Protein AF-V7D7P3-F1 (afdb_monomer)

Nearest PDB structures (foldseek):
  5xfo-assembly1_A  TM=4.183E-01  e=3.141E+00  Homo sapiens

Solvent-accessible surface area (backbone atoms only — not comparable to full-atom values): 8732 Å² total; per-residue (Å²): 133,83,82,73,78,75,76,75,80,64,66,72,43,71,56,83,65,74,79,58,92,90,45,49,52,26,35,24,74,66,78,31,36,34,33,38,54,75,69,35,47,99,85,43,23,34,63,52,78,55,83,97,40,62,61,60,27,57,48,43,78,57,50,71,68,59,50,49,54,42,52,54,52,51,52,53,51,48,54,50,50,51,52,54,51,52,52,51,52,53,52,48,53,53,50,50,54,51,50,55,54,49,52,53,52,51,50,51,51,51,52,51,56,50,51,52,49,43,48,67,33,68,86,37,77,60,5,39,52,49,51,51,50,53,58,56,56,54,75,72,52,76,77,78,76,80,78,78,82,129

Structure (mmCIF, N/CA/C/O backbone):
data_AF-V7D7P3-F1
#
_entry.id   AF-V7D7P3-F1
#
loop_
_atom_site.group_PDB
_atom_site.id
_atom_site.type_symbol
_atom_site.label_atom_id
_atom_site.label_alt_id
_atom_site.label_comp_id
_atom_site.label_asym_id
_atom_site.label_entity_id
_atom_site.label_seq_id
_atom_site.pdbx_PDB_ins_code
_atom_site.Cartn_x
_atom_site.Cartn_y
_atom_site.Cartn_z
_atom_site.occupancy
_atom_site.B_iso_or_equiv
_atom_site.auth_seq_id
_atom_site.auth_comp_id
_atom_site.auth_asym_id
_atom_site.auth_atom_id
_atom_site.pdbx_PDB_model_num
ATOM 1 N N . MET A 1 1 ? -12.387 2.108 -34.028 1.00 34.53 1 MET A N 1
ATOM 2 C CA . MET A 1 1 ? -11.087 1.497 -33.677 1.00 34.53 1 MET A CA 1
ATOM 3 C C . MET A 1 1 ? -11.041 1.401 -32.162 1.00 34.53 1 MET A C 1
ATOM 5 O O . MET A 1 1 ? -11.159 2.432 -31.518 1.00 34.53 1 MET A O 1
ATOM 9 N N . ARG A 1 2 ? -11.020 0.190 -31.591 1.00 37.81 2 ARG A N 1
ATOM 10 C CA . ARG A 1 2 ? -10.847 0.008 -30.142 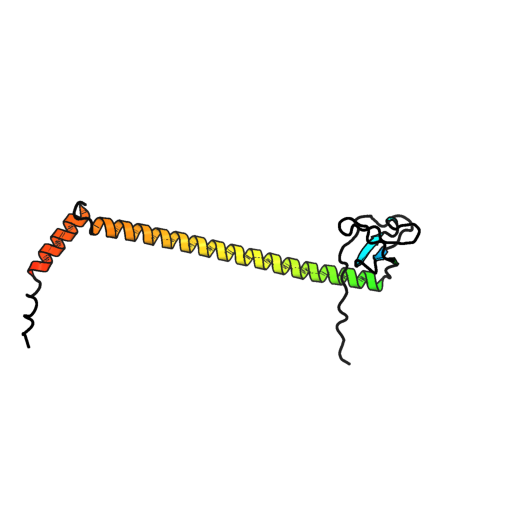1.00 37.81 2 ARG A CA 1
ATOM 11 C C . ARG A 1 2 ? -9.383 0.286 -29.830 1.00 37.81 2 ARG A C 1
ATOM 13 O O . ARG A 1 2 ? -8.521 -0.393 -30.380 1.00 37.81 2 ARG A O 1
ATOM 20 N N . THR A 1 3 ? -9.116 1.289 -29.005 1.00 40.75 3 THR A N 1
ATOM 21 C CA . THR A 1 3 ? -7.798 1.511 -28.415 1.00 40.75 3 THR A CA 1
ATOM 22 C C . THR A 1 3 ? -7.512 0.283 -27.561 1.00 40.75 3 THR A C 1
ATOM 24 O O . THR A 1 3 ? -8.126 0.094 -26.515 1.00 40.75 3 THR A O 1
ATOM 27 N N . VAL A 1 4 ? -6.677 -0.627 -28.061 1.00 49.81 4 VAL A N 1
ATOM 28 C CA . VAL A 1 4 ? -6.102 -1.673 -27.220 1.00 49.81 4 VAL A CA 1
ATOM 29 C C . VAL A 1 4 ? -5.251 -0.910 -26.219 1.00 49.81 4 VAL A C 1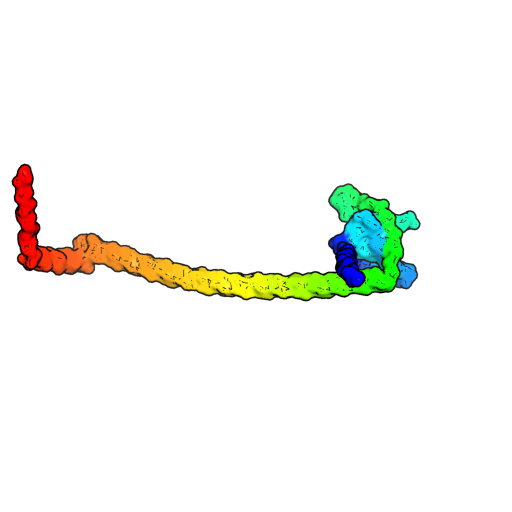
ATOM 31 O O . VAL A 1 4 ? -4.260 -0.299 -26.616 1.00 49.81 4 VAL A O 1
ATOM 34 N N . GLU A 1 5 ? -5.686 -0.844 -24.961 1.00 49.09 5 GLU A N 1
ATOM 35 C CA . GLU A 1 5 ? -4.845 -0.346 -23.879 1.00 49.09 5 GLU A CA 1
ATOM 36 C C . GLU A 1 5 ? -3.580 -1.199 -23.896 1.00 49.09 5 GLU A C 1
ATOM 38 O O . GLU A 1 5 ? -3.587 -2.376 -23.533 1.00 49.09 5 GLU A O 1
ATOM 43 N N . LYS A 1 6 ? -2.502 -0.630 -24.436 1.00 55.19 6 LYS A N 1
ATOM 44 C CA . LYS A 1 6 ? -1.189 -1.254 -24.451 1.00 55.19 6 LYS A CA 1
ATOM 45 C C . LYS A 1 6 ? -0.807 -1.378 -22.979 1.00 55.19 6 LYS A C 1
ATOM 47 O O . LYS A 1 6 ? -0.497 -0.375 -22.341 1.00 55.19 6 LYS A O 1
ATOM 52 N N . MET A 1 7 ? -0.936 -2.578 -22.412 1.00 57.31 7 MET A N 1
ATOM 53 C CA . MET A 1 7 ? -0.507 -2.843 -21.042 1.00 57.31 7 MET A CA 1
ATOM 54 C C . MET A 1 7 ? 0.981 -2.514 -20.971 1.00 57.31 7 MET A C 1
ATOM 56 O O . MET A 1 7 ? 1.809 -3.235 -21.527 1.00 57.31 7 MET A O 1
ATOM 60 N N . VAL A 1 8 ? 1.314 -1.381 -20.352 1.00 66.00 8 VAL A N 1
ATOM 61 C CA . VAL A 1 8 ? 2.702 -0.960 -20.187 1.00 66.00 8 VAL A CA 1
ATOM 62 C C . VAL A 1 8 ? 3.367 -1.980 -19.270 1.00 66.00 8 VAL A C 1
ATOM 64 O O . VAL A 1 8 ? 3.072 -2.035 -18.075 1.00 66.00 8 VAL A O 1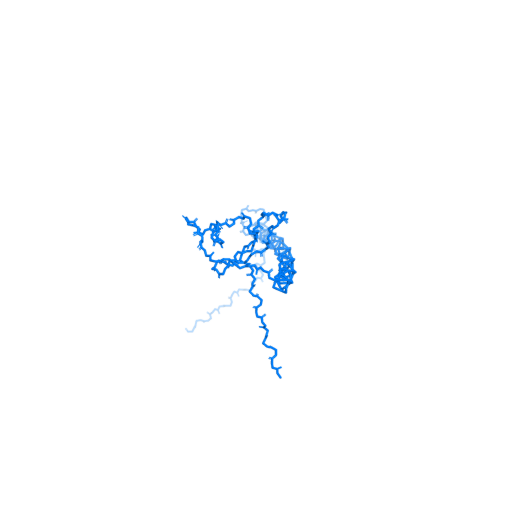
ATOM 67 N N . ARG A 1 9 ? 4.237 -2.826 -19.840 1.00 77.38 9 ARG A N 1
ATOM 68 C CA . ARG A 1 9 ? 5.066 -3.749 -19.060 1.00 77.38 9 ARG A CA 1
ATOM 69 C C . ARG A 1 9 ? 5.974 -2.896 -18.197 1.00 77.38 9 ARG A C 1
ATOM 71 O O . ARG A 1 9 ? 6.768 -2.114 -18.714 1.00 77.38 9 ARG A O 1
ATOM 78 N N . MET A 1 10 ? 5.814 -3.016 -16.898 1.00 83.44 10 MET A N 1
ATOM 79 C CA . MET A 1 10 ? 6.571 -2.236 -15.940 1.00 83.44 10 MET A CA 1
ATOM 80 C C . MET A 1 10 ? 7.810 -3.025 -15.529 1.00 83.44 10 MET A C 1
ATOM 82 O O . MET A 1 10 ? 7.697 -4.247 -15.383 1.00 83.44 10 MET A O 1
ATOM 86 N N . PRO A 1 11 ? 8.963 -2.365 -15.346 1.00 86.00 11 PRO A N 1
ATOM 87 C CA . PRO A 1 11 ? 10.165 -3.041 -14.893 1.00 86.00 11 PRO A CA 1
ATOM 88 C C . PRO A 1 11 ? 9.908 -3.748 -13.568 1.00 86.00 11 PRO A C 1
ATOM 90 O O . PRO A 1 11 ? 9.209 -3.218 -12.692 1.00 86.00 11 PRO A O 1
ATOM 93 N N . VAL A 1 12 ? 10.464 -4.948 -13.439 1.00 85.31 12 VAL A N 1
ATOM 94 C CA . VAL A 1 12 ? 10.350 -5.743 -12.210 1.00 85.31 12 VAL A CA 1
ATOM 95 C C . VAL A 1 12 ? 11.269 -5.162 -11.138 1.00 85.31 12 VAL A C 1
ATOM 97 O O . VAL A 1 12 ? 10.883 -5.058 -9.976 1.00 85.31 12 VAL A O 1
ATOM 100 N N . CYS A 1 13 ? 12.453 -4.710 -11.544 1.00 85.38 13 CYS A N 1
ATOM 101 C CA . CYS A 1 13 ? 13.443 -4.076 -10.686 1.00 85.38 13 CYS A CA 1
ATOM 102 C C . CYS A 1 13 ? 14.209 -2.987 -11.451 1.00 85.38 13 CYS A C 1
ATOM 104 O O . CYS A 1 13 ? 14.303 -3.019 -12.680 1.00 85.38 13 CYS A O 1
ATOM 106 N N . ILE A 1 14 ? 14.726 -2.006 -10.708 1.00 91.00 14 ILE A N 1
ATOM 107 C CA . ILE A 1 14 ? 15.492 -0.873 -11.236 1.00 91.00 14 ILE A CA 1
ATOM 108 C C . ILE A 1 14 ? 16.869 -0.876 -10.570 1.00 91.00 14 ILE A C 1
ATOM 110 O O . ILE A 1 14 ? 16.960 -0.889 -9.338 1.00 91.00 14 ILE A O 1
ATOM 114 N N . GLY A 1 15 ? 17.923 -0.878 -11.385 1.00 90.31 15 GLY A N 1
ATOM 115 C CA . GLY A 1 15 ? 19.310 -0.769 -10.940 1.00 90.31 15 GLY A CA 1
ATOM 116 C C . GLY A 1 15 ? 19.580 0.552 -10.221 1.00 90.31 15 GLY A C 1
ATOM 117 O O . GLY A 1 15 ? 18.892 1.546 -10.448 1.00 90.31 15 GLY A O 1
ATOM 118 N N . GLN A 1 16 ? 20.565 0.548 -9.325 1.00 89.44 16 GLN A N 1
ATOM 119 C CA . GLN A 1 16 ? 20.922 1.727 -8.528 1.00 89.44 16 GLN A CA 1
ATOM 120 C C . GLN A 1 16 ? 22.143 2.463 -9.088 1.00 89.44 16 GLN A C 1
ATOM 122 O O . GLN A 1 16 ? 22.359 3.624 -8.738 1.00 89.44 16 GLN A O 1
ATOM 127 N N . GLU A 1 17 ? 22.919 1.824 -9.969 1.00 91.44 17 GLU A N 1
ATOM 128 C CA . GLU A 1 17 ? 24.061 2.455 -10.617 1.00 91.44 17 GLU A CA 1
ATOM 129 C C . GLU A 1 17 ? 23.634 3.670 -11.453 1.00 91.44 17 GLU A C 1
ATOM 131 O O . GLU A 1 17 ? 22.786 3.552 -12.348 1.00 91.44 17 GLU A O 1
ATOM 136 N N . PRO A 1 18 ? 24.216 4.852 -11.181 1.00 87.94 18 PRO A N 1
ATOM 137 C CA . PRO A 1 18 ? 23.919 6.054 -11.936 1.00 87.94 18 PRO A CA 1
ATOM 138 C C . PRO A 1 18 ? 24.471 5.955 -13.361 1.00 87.94 18 PRO A C 1
ATOM 140 O O . PRO A 1 18 ? 25.526 5.379 -13.604 1.00 87.94 18 PRO A O 1
ATOM 143 N N . LEU A 1 19 ? 23.788 6.594 -14.309 1.00 88.94 19 LEU A N 1
ATOM 144 C CA . LEU A 1 19 ? 24.289 6.730 -15.676 1.00 88.94 19 LEU A CA 1
ATOM 145 C C . LEU A 1 19 ? 25.395 7.791 -15.707 1.00 88.94 19 LEU A C 1
ATOM 147 O O . LEU A 1 19 ? 25.121 8.988 -15.586 1.00 88.94 19 LEU A O 1
ATOM 151 N N . VAL A 1 20 ? 26.647 7.353 -15.850 1.00 88.25 20 VAL A N 1
ATOM 152 C CA . VAL A 1 20 ? 27.829 8.224 -15.923 1.00 88.25 20 VAL A CA 1
ATOM 153 C C . VAL A 1 20 ? 28.544 8.030 -17.264 1.00 88.25 20 VAL A C 1
ATOM 155 O O . VAL A 1 20 ? 28.612 6.932 -17.802 1.00 88.25 20 VAL A O 1
ATOM 158 N N . GLY A 1 21 ? 29.110 9.101 -17.825 1.00 89.38 21 GLY A N 1
ATOM 159 C CA . GLY A 1 21 ? 29.905 9.013 -19.053 1.00 89.38 21 GLY A CA 1
ATOM 160 C C . GLY A 1 21 ? 29.077 8.605 -20.275 1.00 89.38 21 GLY A C 1
ATOM 161 O O . GLY A 1 21 ? 28.103 9.274 -20.604 1.00 89.38 21 GLY A O 1
ATOM 162 N N . ASN A 1 22 ? 29.501 7.537 -20.959 1.00 89.44 22 ASN A N 1
ATOM 163 C CA . ASN A 1 22 ? 28.901 7.062 -22.214 1.00 89.44 22 ASN A CA 1
ATOM 164 C C . ASN A 1 22 ? 27.974 5.846 -22.026 1.00 89.44 22 ASN A C 1
ATOM 166 O O . ASN A 1 22 ? 27.615 5.199 -23.009 1.00 89.44 22 ASN A O 1
ATOM 170 N N . TYR A 1 23 ? 27.628 5.499 -20.786 1.00 93.19 23 TYR A N 1
ATOM 171 C CA . TYR A 1 23 ? 26.697 4.409 -20.511 1.00 93.19 23 TYR A CA 1
ATOM 172 C C . TYR A 1 23 ? 25.250 4.840 -20.761 1.00 93.19 23 TYR A C 1
ATOM 174 O O . TYR A 1 23 ? 24.892 6.008 -20.599 1.00 93.19 23 TYR A O 1
ATOM 182 N N . TYR A 1 24 ? 24.414 3.884 -21.151 1.00 91.75 24 TYR A N 1
ATOM 183 C CA . TYR A 1 24 ? 23.015 4.105 -21.511 1.00 91.75 24 TYR A CA 1
ATOM 184 C C . TYR A 1 24 ? 22.092 3.197 -20.699 1.00 91.75 24 TYR A C 1
ATOM 186 O O . TYR A 1 24 ? 22.530 2.271 -20.017 1.00 91.75 24 TYR A O 1
ATOM 194 N N . THR A 1 25 ? 20.795 3.498 -20.725 1.00 94.06 25 THR A N 1
ATOM 195 C CA . THR A 1 25 ? 19.796 2.685 -20.026 1.00 94.06 25 THR A CA 1
ATOM 196 C C . THR A 1 25 ? 19.480 1.435 -20.834 1.00 94.06 25 THR A C 1
ATOM 198 O O . THR A 1 25 ? 19.210 1.530 -22.029 1.00 94.06 25 THR A O 1
ATOM 201 N N . VAL A 1 26 ? 19.449 0.283 -20.175 1.00 94.69 26 VAL A N 1
ATOM 202 C CA . VAL A 1 26 ? 19.120 -1.009 -20.781 1.00 94.69 26 VAL A CA 1
ATOM 203 C C . VAL A 1 26 ? 17.958 -1.693 -20.069 1.00 94.69 26 VAL A C 1
ATOM 205 O O . VAL A 1 26 ? 17.759 -1.492 -18.872 1.00 94.69 26 VAL A O 1
ATOM 208 N N . GLU A 1 27 ? 17.195 -2.505 -20.801 1.00 94.81 27 GLU A N 1
ATOM 209 C CA . GLU A 1 27 ? 16.158 -3.401 -20.274 1.00 94.81 27 GLU A CA 1
ATOM 210 C C . GLU A 1 27 ? 16.569 -4.854 -20.541 1.00 94.81 27 GLU A C 1
ATOM 212 O O . GLU A 1 27 ? 16.828 -5.243 -21.681 1.00 94.81 27 GLU A O 1
ATOM 217 N N . CYS A 1 28 ? 16.605 -5.683 -19.497 1.00 93.81 28 CYS A N 1
ATOM 218 C CA . CYS A 1 28 ? 16.783 -7.119 -19.660 1.00 93.81 28 CYS A CA 1
ATOM 219 C C . CYS A 1 28 ? 15.491 -7.752 -20.177 1.00 93.81 28 CYS A C 1
ATOM 221 O O . CYS A 1 28 ? 14.442 -7.691 -19.529 1.00 93.81 28 CYS A O 1
ATOM 223 N N . LYS A 1 29 ? 15.573 -8.441 -21.317 1.00 90.62 29 LYS A N 1
ATOM 224 C CA . LYS A 1 29 ? 14.419 -9.110 -21.936 1.00 90.62 29 LYS A CA 1
ATOM 225 C C . LYS A 1 29 ? 13.870 -10.257 -21.091 1.00 90.62 29 LYS A C 1
ATOM 227 O O . LYS A 1 29 ? 12.668 -10.533 -21.155 1.00 90.62 29 LYS A O 1
ATOM 232 N N . LEU A 1 30 ? 14.746 -10.895 -20.312 1.00 90.75 30 LEU A N 1
ATOM 233 C CA . LEU A 1 30 ? 14.429 -12.053 -19.485 1.00 90.75 30 LEU A CA 1
ATOM 234 C C . LEU A 1 30 ? 13.761 -11.628 -18.169 1.00 90.75 30 LEU A C 1
ATOM 236 O O . LEU A 1 30 ? 12.552 -11.807 -18.020 1.00 90.75 30 LEU A O 1
ATOM 240 N N . CYS A 1 31 ? 14.502 -11.003 -17.249 1.00 90.50 31 CYS A N 1
ATOM 241 C CA . CYS A 1 31 ? 13.980 -10.653 -15.922 1.00 90.50 31 CYS A CA 1
ATOM 242 C C . CYS A 1 31 ? 13.240 -9.304 -15.859 1.00 90.50 31 CYS A C 1
ATOM 244 O O . CYS A 1 31 ? 12.575 -9.020 -14.866 1.00 90.50 31 CYS A O 1
ATOM 246 N N . GLY A 1 32 ? 13.306 -8.468 -16.904 1.00 89.81 32 GLY A N 1
ATOM 247 C CA . GLY A 1 32 ? 12.660 -7.149 -16.909 1.00 89.81 32 GLY A CA 1
ATOM 248 C C . GLY A 1 32 ? 13.327 -6.124 -15.987 1.00 89.81 32 GLY A C 1
ATOM 249 O O . GLY A 1 32 ? 12.671 -5.164 -15.576 1.00 89.81 32 GLY A O 1
ATOM 250 N N . TRP A 1 33 ? 14.592 -6.345 -15.624 1.00 93.44 33 TRP A N 1
ATOM 251 C CA . TRP A 1 33 ? 15.428 -5.352 -14.956 1.00 93.44 33 TRP A CA 1
ATOM 252 C C . TRP A 1 33 ? 15.724 -4.175 -15.883 1.00 93.44 33 TRP A C 1
ATOM 254 O O . TRP A 1 33 ? 15.967 -4.381 -17.072 1.00 93.44 33 TRP A O 1
ATOM 264 N N . VAL A 1 34 ? 15.743 -2.964 -15.329 1.00 94.12 34 VAL A N 1
ATOM 265 C CA . VAL A 1 34 ? 16.165 -1.745 -16.028 1.00 94.12 34 VAL A CA 1
ATOM 266 C C . VAL A 1 34 ? 17.317 -1.085 -15.282 1.00 94.12 34 VAL A C 1
ATOM 268 O O . VAL A 1 34 ? 17.188 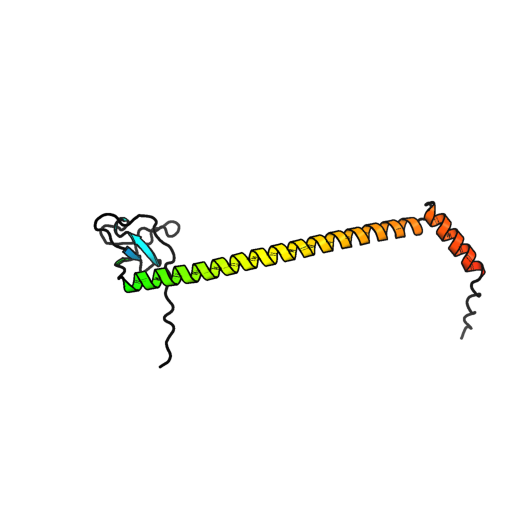-0.815 -14.090 1.00 94.12 34 VAL A O 1
ATOM 271 N N . GLY A 1 35 ? 18.418 -0.774 -15.963 1.00 93.25 35 GLY A N 1
ATOM 272 C CA . GLY A 1 35 ? 19.559 -0.109 -15.328 1.00 93.25 35 GLY A CA 1
ATOM 273 C C . GLY A 1 35 ? 20.652 0.324 -16.298 1.00 93.25 35 GLY A C 1
ATOM 274 O O . GLY A 1 35 ? 20.398 0.490 -17.488 1.00 93.25 35 GLY A O 1
ATOM 275 N N . SER A 1 36 ? 21.851 0.575 -15.770 1.00 94.25 36 SER A N 1
ATOM 276 C CA . SER A 1 36 ? 22.993 1.075 -16.544 1.00 94.25 36 SER A CA 1
ATOM 277 C C . SER A 1 36 ? 23.647 -0.032 -17.371 1.00 94.25 36 SER A C 1
ATOM 279 O O . SER A 1 36 ? 23.872 -1.130 -16.868 1.00 94.25 36 SER A O 1
ATOM 281 N N . SER A 1 37 ? 24.037 0.267 -18.612 1.00 93.50 37 SER A N 1
ATOM 282 C CA . SER A 1 37 ? 24.856 -0.637 -19.428 1.00 93.50 37 SER A CA 1
ATOM 283 C C . SER A 1 37 ? 26.240 -0.911 -18.815 1.00 93.50 37 SER A C 1
ATOM 285 O O . SER A 1 37 ? 26.917 -1.842 -19.230 1.00 93.50 37 SER A O 1
ATOM 287 N N . GLU A 1 38 ? 26.667 -0.108 -17.835 1.00 92.50 38 GLU A N 1
ATOM 288 C CA . GLU A 1 38 ? 27.933 -0.263 -17.105 1.00 92.50 38 GLU A CA 1
ATOM 289 C C . GLU A 1 38 ? 28.039 -1.581 -16.333 1.00 92.50 38 GLU A C 1
ATOM 291 O O . GLU A 1 38 ? 29.129 -2.128 -16.198 1.00 92.50 38 GLU A O 1
ATOM 296 N N . VAL A 1 39 ? 26.919 -2.089 -15.813 1.00 91.06 39 VAL A N 1
ATOM 297 C CA . VAL A 1 39 ? 26.917 -3.282 -14.945 1.00 91.06 39 VAL A CA 1
ATOM 298 C C . VAL A 1 39 ? 26.733 -4.588 -15.717 1.00 91.06 39 VAL A C 1
ATOM 300 O O . VAL A 1 39 ? 26.614 -5.660 -15.119 1.00 91.06 39 VAL A O 1
ATOM 303 N N . LEU A 1 40 ? 26.667 -4.504 -17.044 1.00 90.69 40 LEU A N 1
ATOM 304 C CA . LEU A 1 40 ? 26.540 -5.660 -17.916 1.00 90.69 40 LEU A CA 1
ATOM 305 C C . LEU A 1 40 ? 27.878 -6.380 -18.067 1.00 90.69 40 LEU A C 1
ATOM 307 O O . LEU A 1 40 ? 28.947 -5.821 -17.829 1.00 90.69 40 LEU A O 1
ATOM 311 N N . THR A 1 41 ? 27.815 -7.631 -18.513 1.00 88.38 41 THR A N 1
ATOM 312 C CA . THR A 1 41 ? 29.010 -8.298 -19.039 1.00 88.38 41 THR A CA 1
ATOM 313 C C . THR A 1 41 ? 29.445 -7.664 -20.365 1.00 88.38 41 THR A C 1
ATOM 315 O O . THR A 1 41 ? 28.668 -6.960 -21.012 1.00 88.38 41 THR A O 1
ATOM 318 N N . ASP A 1 42 ? 30.665 -7.972 -20.817 1.00 87.06 42 ASP A N 1
ATOM 319 C CA . ASP A 1 42 ? 31.181 -7.532 -22.125 1.00 87.06 42 ASP A CA 1
ATOM 320 C C . ASP A 1 42 ? 30.262 -7.939 -23.298 1.00 87.06 42 ASP A C 1
ATOM 322 O O . ASP A 1 42 ? 30.157 -7.224 -24.293 1.00 87.06 42 ASP A O 1
ATOM 326 N N . ASP A 1 43 ? 29.535 -9.052 -23.146 1.00 88.62 43 ASP A N 1
ATOM 327 C CA . ASP A 1 43 ? 28.540 -9.558 -24.102 1.00 88.62 43 ASP A CA 1
ATOM 328 C C . ASP A 1 43 ? 27.139 -8.934 -23.913 1.00 88.62 43 ASP A C 1
ATOM 330 O O . ASP A 1 43 ? 26.148 -9.450 -24.429 1.00 88.62 43 ASP A O 1
ATOM 334 N N . CYS A 1 44 ? 27.028 -7.832 -23.164 1.00 88.00 44 CYS A N 1
ATOM 335 C CA . CYS A 1 44 ? 25.774 -7.130 -22.862 1.00 88.00 44 CYS A CA 1
ATOM 336 C C . CYS A 1 44 ? 24.729 -8.000 -22.132 1.00 88.00 44 CYS A C 1
ATOM 338 O O . CYS A 1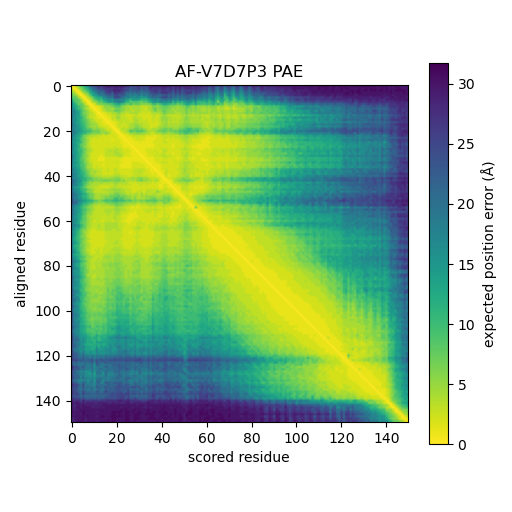 44 ? 23.517 -7.814 -22.302 1.00 88.00 44 CYS A O 1
ATOM 340 N N . GLN A 1 45 ? 25.174 -8.952 -21.306 1.00 93.25 45 GLN A N 1
ATOM 341 C CA . GLN A 1 45 ? 24.276 -9.824 -20.547 1.00 93.25 45 GLN A CA 1
ATOM 342 C C . GLN A 1 45 ? 23.973 -9.264 -19.160 1.00 93.25 45 GLN A C 1
ATOM 344 O O . GLN A 1 45 ? 24.819 -8.665 -18.493 1.00 93.25 45 GLN A O 1
ATOM 349 N N . CYS A 1 46 ? 22.744 -9.511 -18.714 1.00 93.00 46 CYS A N 1
ATOM 350 C CA . CYS A 1 46 ? 22.253 -9.127 -17.402 1.00 93.00 46 CYS A CA 1
ATOM 351 C C . CYS A 1 46 ? 22.965 -9.901 -16.286 1.00 93.00 46 CYS A C 1
ATOM 353 O O . CYS A 1 46 ? 23.041 -11.129 -16.302 1.00 93.00 46 CYS A O 1
ATOM 355 N N . THR A 1 47 ? 23.412 -9.180 -15.266 1.00 90.19 47 THR A N 1
ATOM 356 C CA . THR A 1 47 ? 24.116 -9.718 -14.092 1.00 90.19 47 THR A CA 1
ATOM 357 C C . THR A 1 47 ? 23.276 -9.627 -12.820 1.00 90.19 47 THR A C 1
ATOM 359 O O . THR A 1 47 ? 23.804 -9.757 -11.724 1.00 90.19 47 THR A O 1
ATOM 362 N N . GLN A 1 48 ? 21.967 -9.390 -12.939 1.00 90.19 48 GLN A N 1
ATOM 363 C CA . GLN A 1 48 ? 21.100 -9.317 -11.766 1.00 90.19 48 GLN A CA 1
ATOM 364 C C . GLN A 1 48 ? 20.950 -10.676 -11.092 1.00 90.19 48 GLN A C 1
ATOM 366 O O . GLN A 1 48 ? 20.804 -11.703 -11.767 1.00 90.19 48 GLN A O 1
ATOM 371 N N . ASP A 1 49 ? 20.934 -10.636 -9.761 1.00 88.88 49 ASP A N 1
ATOM 372 C CA . ASP A 1 49 ? 20.712 -11.800 -8.920 1.00 88.88 49 ASP A CA 1
ATOM 373 C C . ASP A 1 49 ? 19.300 -12.358 -9.132 1.00 88.88 49 ASP A C 1
ATOM 375 O O . ASP A 1 49 ? 18.286 -11.672 -8.974 1.00 88.88 49 ASP A O 1
ATOM 379 N N . GLU A 1 50 ? 19.240 -13.641 -9.459 1.00 83.62 50 GLU A N 1
ATOM 380 C CA . GLU A 1 50 ? 18.033 -14.445 -9.582 1.00 83.62 50 GLU A CA 1
ATOM 381 C C . GLU A 1 50 ? 18.159 -15.653 -8.639 1.00 83.62 50 GLU A C 1
ATOM 383 O O . GLU A 1 50 ? 18.451 -16.785 -9.034 1.00 83.62 50 GLU A O 1
ATOM 388 N N . GLY A 1 51 ? 17.992 -15.387 -7.340 1.00 83.56 51 GLY A N 1
ATOM 389 C CA . GLY A 1 51 ? 18.225 -16.376 -6.286 1.00 83.56 51 GLY A CA 1
ATOM 390 C C . GLY A 1 51 ? 19.715 -16.698 -6.147 1.00 83.56 51 GLY A C 1
ATOM 391 O O . GLY A 1 51 ? 20.503 -15.813 -5.839 1.00 83.56 51 GLY A O 1
ATOM 392 N N . ASP A 1 52 ? 20.097 -17.955 -6.390 1.00 88.38 52 ASP A N 1
ATOM 393 C CA . ASP A 1 52 ? 21.492 -18.425 -6.297 1.00 88.38 52 ASP A CA 1
ATOM 394 C C . ASP A 1 52 ? 22.259 -18.322 -7.632 1.00 88.38 52 ASP A C 1
ATOM 396 O O . ASP A 1 52 ? 23.336 -18.905 -7.794 1.00 88.38 52 ASP A O 1
ATOM 400 N N . ARG A 1 53 ? 21.675 -17.676 -8.647 1.00 89.12 53 ARG A N 1
ATOM 401 C CA . ARG A 1 53 ? 22.231 -17.581 -10.004 1.00 89.12 53 ARG A CA 1
ATOM 402 C C . ARG A 1 53 ? 22.116 -16.162 -10.537 1.00 89.12 53 ARG A C 1
ATOM 404 O O . ARG A 1 53 ? 21.309 -15.380 -10.059 1.00 89.12 53 ARG A O 1
ATOM 411 N N . LEU A 1 54 ? 22.898 -15.865 -11.570 1.00 90.12 54 LEU A N 1
ATOM 412 C CA . LEU A 1 54 ? 22.760 -14.638 -12.348 1.00 90.12 54 LEU A CA 1
ATOM 413 C C . LEU A 1 54 ? 21.800 -14.872 -13.519 1.00 90.12 54 LEU A C 1
ATOM 415 O O . LEU A 1 54 ? 21.805 -15.954 -14.111 1.00 90.12 54 LEU A O 1
ATOM 419 N N . CYS A 1 55 ? 21.018 -13.851 -13.866 1.00 91.44 55 CYS A N 1
ATOM 420 C CA . CYS A 1 55 ? 20.022 -13.918 -14.937 1.00 91.44 55 CYS A CA 1
ATOM 421 C C . CYS A 1 55 ? 20.635 -14.254 -16.315 1.00 91.44 55 CYS A C 1
ATOM 423 O O . CYS A 1 55 ? 20.063 -15.041 -17.067 1.00 91.44 55 CYS A O 1
ATOM 425 N N . LEU A 1 56 ? 21.792 -13.665 -16.656 1.00 92.06 56 LEU A N 1
ATOM 426 C CA . LEU A 1 56 ? 22.525 -13.824 -17.930 1.00 92.06 56 LEU A CA 1
ATOM 427 C C . LEU A 1 56 ? 21.682 -13.610 -19.203 1.00 92.06 56 LEU A C 1
ATOM 429 O O . LEU A 1 56 ? 22.079 -14.014 -20.294 1.00 92.06 56 LEU A O 1
ATOM 433 N N . GLY A 1 57 ? 20.514 -12.979 -19.081 1.00 92.44 57 GLY A N 1
ATOM 434 C CA . GLY A 1 57 ? 19.640 -12.684 -20.208 1.00 92.44 57 GLY A CA 1
ATOM 435 C C . GLY A 1 57 ? 20.130 -11.494 -21.028 1.00 92.44 57 GLY A C 1
ATOM 436 O O . GLY A 1 57 ? 20.729 -10.564 -20.485 1.00 92.44 57 GLY A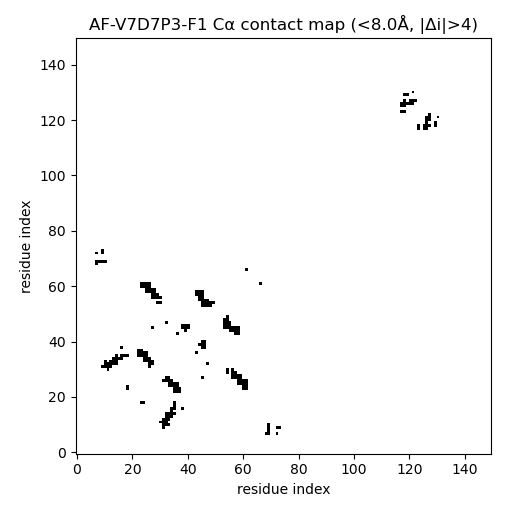 O 1
ATOM 437 N N . ASP A 1 58 ? 19.799 -11.499 -22.318 1.00 94.19 58 ASP A N 1
ATOM 438 C CA . ASP A 1 58 ? 20.113 -10.400 -23.231 1.00 94.19 58 ASP A CA 1
ATOM 439 C C . ASP A 1 58 ? 19.478 -9.085 -22.766 1.00 94.19 58 ASP A C 1
ATOM 441 O O . ASP A 1 58 ? 18.326 -9.045 -22.296 1.00 94.19 58 ASP A O 1
ATOM 445 N N . THR A 1 59 ? 20.226 -8.000 -22.938 1.00 93.81 59 THR A N 1
ATOM 446 C CA . THR A 1 59 ? 19.767 -6.645 -22.646 1.00 93.81 59 THR A CA 1
ATOM 447 C C . THR A 1 59 ? 19.767 -5.789 -23.905 1.00 93.81 59 THR A C 1
ATOM 449 O O . THR A 1 59 ? 20.639 -5.924 -24.759 1.00 93.81 59 THR A O 1
ATOM 452 N N . ASP A 1 60 ? 18.765 -4.920 -24.017 1.00 93.56 60 ASP A N 1
ATOM 453 C CA . ASP A 1 60 ? 18.643 -3.960 -25.114 1.00 93.56 60 ASP A CA 1
ATOM 454 C C . ASP A 1 60 ? 18.660 -2.537 -24.566 1.00 93.56 60 ASP A C 1
ATOM 456 O O . ASP A 1 60 ? 18.111 -2.275 -23.494 1.00 93.56 60 ASP A O 1
ATOM 460 N N . GLU A 1 61 ? 19.210 -1.605 -25.342 1.00 94.44 61 GLU A N 1
ATOM 461 C CA . GLU A 1 61 ? 19.082 -0.174 -25.076 1.00 94.44 61 GLU A CA 1
ATOM 462 C C . GLU A 1 61 ? 17.608 0.259 -25.054 1.00 94.44 61 GLU A C 1
ATOM 464 O O . GLU A 1 61 ? 16.811 -0.063 -25.942 1.00 94.44 61 GLU A O 1
ATOM 469 N N . ILE A 1 62 ? 17.249 1.037 -24.035 1.00 92.88 62 ILE A N 1
ATOM 470 C CA . ILE A 1 62 ? 15.924 1.630 -23.906 1.00 92.88 62 ILE A CA 1
ATOM 471 C C . ILE A 1 62 ? 15.880 2.942 -24.686 1.00 92.88 62 ILE A C 1
ATOM 473 O O . ILE A 1 62 ? 16.499 3.934 -24.308 1.00 92.88 62 ILE A O 1
ATOM 477 N N . GLY A 1 63 ? 15.055 2.978 -25.731 1.00 91.81 63 GLY A N 1
ATOM 478 C CA . GLY A 1 63 ? 14.721 4.223 -26.423 1.00 91.81 63 GLY A CA 1
ATOM 479 C C . GLY A 1 63 ? 13.878 5.180 -25.566 1.00 91.81 63 GLY A C 1
ATOM 480 O O . GLY A 1 63 ? 13.159 4.769 -24.652 1.00 91.81 63 GLY A O 1
ATOM 481 N N . THR A 1 64 ? 13.899 6.470 -25.908 1.00 91.19 64 THR A N 1
ATOM 482 C CA . THR A 1 64 ? 13.221 7.545 -25.154 1.00 91.19 64 THR A CA 1
ATOM 483 C C . THR A 1 64 ? 11.731 7.303 -24.923 1.00 91.19 64 THR A C 1
ATOM 485 O O . THR A 1 64 ? 11.225 7.592 -23.840 1.00 91.19 64 THR A O 1
ATOM 488 N N . ASP A 1 65 ? 11.029 6.741 -25.908 1.00 92.31 65 ASP A N 1
ATOM 489 C CA . ASP A 1 65 ? 9.590 6.474 -25.810 1.00 92.31 65 ASP A CA 1
ATOM 490 C C . ASP A 1 65 ? 9.297 5.418 -24.743 1.00 92.31 65 ASP A C 1
ATOM 492 O O . ASP A 1 65 ? 8.415 5.592 -23.902 1.00 92.31 65 ASP A O 1
ATOM 496 N N . ARG A 1 66 ? 10.088 4.340 -24.732 1.00 91.06 66 ARG A N 1
ATOM 497 C CA . ARG A 1 66 ? 9.968 3.263 -23.749 1.00 91.06 66 ARG A CA 1
ATOM 498 C C . ARG A 1 66 ? 10.330 3.756 -22.350 1.00 91.06 66 ARG A C 1
ATOM 500 O O . ARG A 1 66 ? 9.650 3.401 -21.390 1.00 91.06 66 ARG A O 1
ATOM 507 N N . LEU A 1 67 ? 11.349 4.606 -22.234 1.00 90.69 67 LEU A N 1
ATOM 508 C CA . LEU A 1 67 ? 11.720 5.219 -20.960 1.00 90.69 67 LEU A CA 1
ATOM 509 C C . LEU A 1 67 ? 10.580 6.085 -20.404 1.00 90.69 67 LEU A C 1
ATOM 511 O O . LEU A 1 67 ? 10.232 5.966 -19.229 1.00 90.69 67 LEU A O 1
ATOM 515 N N . LEU A 1 68 ? 9.950 6.907 -21.248 1.00 92.56 68 LEU A N 1
ATOM 516 C CA . LEU A 1 68 ? 8.803 7.720 -20.846 1.00 92.56 68 LEU A CA 1
ATOM 517 C C . LEU A 1 68 ? 7.602 6.855 -20.437 1.00 92.56 68 LEU A C 1
ATOM 519 O O . LEU A 1 68 ? 6.980 7.140 -19.412 1.00 92.56 68 LEU A O 1
ATOM 523 N N . GLU A 1 69 ? 7.304 5.784 -21.184 1.00 92.06 69 GLU A N 1
ATOM 524 C CA . GLU A 1 69 ? 6.257 4.813 -20.822 1.00 92.06 69 GLU A CA 1
ATOM 525 C C . GLU A 1 69 ? 6.498 4.236 -19.412 1.00 92.06 69 GLU A C 1
ATOM 527 O O . GLU A 1 69 ? 5.570 4.151 -18.604 1.00 92.06 69 GLU A O 1
ATOM 532 N N . ILE A 1 70 ? 7.745 3.871 -19.092 1.00 90.56 70 ILE A N 1
ATOM 533 C CA . ILE A 1 70 ? 8.130 3.338 -17.777 1.00 90.56 70 ILE A CA 1
ATOM 534 C C . ILE A 1 70 ? 7.919 4.383 -16.675 1.00 90.56 70 ILE A C 1
ATOM 536 O O . ILE A 1 70 ? 7.297 4.072 -15.657 1.00 90.56 70 ILE A O 1
ATOM 540 N N . VAL A 1 71 ? 8.389 5.617 -16.877 1.00 91.12 71 VAL A N 1
ATOM 541 C CA . VAL A 1 71 ? 8.254 6.705 -15.891 1.00 91.12 71 VAL A CA 1
ATOM 542 C C . VAL A 1 71 ? 6.782 7.008 -15.607 1.00 91.12 71 VAL A C 1
ATOM 544 O O . VAL A 1 71 ? 6.382 7.081 -14.446 1.00 91.12 71 VAL A O 1
ATOM 547 N N . GLN A 1 72 ? 5.949 7.108 -16.645 1.00 92.75 72 GLN A N 1
ATOM 548 C CA . GLN A 1 72 ? 4.507 7.331 -16.493 1.00 92.75 72 GLN A CA 1
ATOM 549 C C . GLN A 1 72 ? 3.816 6.171 -15.762 1.00 92.75 72 GLN A C 1
ATOM 551 O O . GLN A 1 72 ? 2.940 6.391 -14.922 1.00 92.75 72 GLN A O 1
ATOM 556 N N . ALA A 1 73 ? 4.213 4.927 -16.046 1.00 90.44 73 ALA A N 1
ATOM 557 C CA . ALA A 1 73 ? 3.683 3.761 -15.345 1.00 90.44 73 ALA A CA 1
ATOM 558 C C . ALA A 1 73 ? 4.079 3.751 -13.860 1.00 90.44 73 ALA A C 1
ATOM 560 O O . ALA A 1 73 ? 3.238 3.444 -13.011 1.00 90.44 73 ALA A O 1
ATOM 561 N N . MET A 1 74 ? 5.325 4.115 -13.542 1.00 89.94 74 MET A N 1
ATOM 562 C CA . MET A 1 74 ? 5.803 4.235 -12.164 1.00 89.94 74 MET A CA 1
ATOM 563 C C . MET A 1 74 ? 5.066 5.326 -11.390 1.00 89.94 74 MET A C 1
ATOM 565 O O . MET A 1 74 ? 4.656 5.069 -10.259 1.00 89.94 74 MET A O 1
ATOM 569 N N . ASP A 1 75 ? 4.859 6.496 -11.994 1.00 92.00 75 ASP A N 1
ATOM 570 C CA . ASP A 1 75 ? 4.137 7.614 -11.379 1.00 92.00 75 ASP A CA 1
ATOM 571 C C . ASP A 1 75 ? 2.682 7.243 -11.061 1.00 92.00 75 ASP A C 1
ATOM 573 O O . ASP A 1 75 ? 2.230 7.368 -9.921 1.00 92.00 75 ASP A O 1
ATOM 577 N N . ARG A 1 76 ? 1.967 6.647 -12.027 1.00 90.81 76 ARG A N 1
ATOM 578 C CA . ARG A 1 76 ? 0.596 6.160 -11.805 1.00 90.81 76 ARG A CA 1
ATOM 579 C C . ARG A 1 76 ? 0.529 5.173 -10.642 1.00 90.81 76 ARG A C 1
ATOM 581 O O . ARG A 1 76 ? -0.325 5.295 -9.765 1.00 90.81 76 ARG A O 1
ATOM 588 N N . ARG A 1 77 ? 1.442 4.203 -10.629 1.00 89.06 77 ARG A N 1
ATOM 589 C CA . ARG A 1 77 ? 1.497 3.153 -9.611 1.00 89.06 77 ARG A CA 1
ATOM 590 C C . ARG A 1 77 ? 1.879 3.709 -8.236 1.00 89.06 77 ARG A C 1
ATOM 592 O O . ARG A 1 77 ? 1.377 3.235 -7.221 1.00 89.06 77 ARG A O 1
ATOM 599 N N . HIS A 1 78 ? 2.722 4.739 -8.196 1.00 91.56 78 HIS A N 1
ATOM 600 C CA . HIS A 1 78 ? 3.007 5.487 -6.976 1.00 91.56 78 HIS A CA 1
ATOM 601 C C . HIS A 1 78 ? 1.749 6.187 -6.448 1.00 91.56 78 HIS A C 1
ATOM 603 O O . HIS A 1 78 ? 1.423 6.038 -5.271 1.00 91.56 78 HIS A O 1
ATOM 609 N N . GLY A 1 79 ? 0.990 6.862 -7.316 1.00 93.44 79 GLY A N 1
ATOM 610 C CA . GLY A 1 79 ? -0.282 7.490 -6.948 1.00 93.44 79 GLY A CA 1
ATOM 611 C C . GLY A 1 79 ? -1.332 6.492 -6.442 1.00 93.44 79 GLY A C 1
ATOM 612 O O . GLY A 1 79 ? -2.028 6.765 -5.465 1.00 93.44 79 GLY A O 1
ATOM 613 N N . GLU A 1 80 ? -1.433 5.314 -7.061 1.00 93.50 80 GLU A N 1
ATOM 614 C CA . GLU A 1 80 ? -2.289 4.214 -6.587 1.00 93.50 80 GLU A CA 1
ATOM 615 C C . GLU A 1 80 ? -1.840 3.695 -5.214 1.00 93.50 80 GLU A C 1
ATOM 617 O O . GLU A 1 80 ? -2.663 3.556 -4.307 1.00 93.50 80 GLU A O 1
ATOM 622 N N . SER A 1 81 ? -0.535 3.479 -5.029 1.00 93.81 81 SER A N 1
ATOM 623 C CA . SER A 1 81 ? 0.036 3.035 -3.753 1.00 93.81 81 SER A CA 1
ATOM 624 C C . SER A 1 81 ? -0.191 4.049 -2.631 1.00 93.81 81 SER A C 1
ATOM 626 O O . SER A 1 81 ? -0.500 3.649 -1.511 1.00 93.81 81 SER A O 1
ATOM 628 N N . GLN A 1 82 ? -0.056 5.349 -2.907 1.00 96.31 82 GLN A N 1
ATOM 629 C CA . GLN A 1 82 ? -0.326 6.401 -1.924 1.00 96.31 82 GLN A CA 1
ATOM 630 C C . GLN A 1 82 ? -1.796 6.406 -1.495 1.00 96.31 82 GLN A C 1
ATOM 632 O O . GLN A 1 82 ? -2.085 6.470 -0.301 1.00 96.31 82 GLN A O 1
ATOM 637 N N . LYS A 1 83 ? -2.728 6.276 -2.448 1.00 96.62 83 LYS A N 1
ATOM 638 C CA . LYS A 1 83 ? -4.166 6.187 -2.149 1.00 96.62 83 LYS A CA 1
ATOM 639 C C . LYS A 1 83 ? -4.494 4.966 -1.294 1.00 96.62 83 LYS A C 1
ATOM 641 O O . LYS A 1 83 ? -5.212 5.099 -0.308 1.00 96.62 83 LYS A O 1
ATOM 646 N N . ALA A 1 84 ? -3.948 3.800 -1.640 1.00 96.31 84 ALA A N 1
ATOM 647 C CA . ALA A 1 84 ? -4.148 2.576 -0.867 1.00 96.31 84 ALA A CA 1
ATOM 648 C C . ALA A 1 84 ? -3.598 2.707 0.563 1.00 96.31 84 ALA A C 1
ATOM 650 O O . ALA A 1 84 ? -4.250 2.301 1.522 1.00 96.31 84 ALA A O 1
ATOM 651 N N . TYR A 1 85 ? -2.425 3.326 0.719 1.00 96.44 85 TYR A N 1
ATOM 652 C CA . TYR A 1 85 ? -1.842 3.587 2.034 1.00 96.44 85 TYR A CA 1
ATOM 653 C C . TYR A 1 85 ? -2.703 4.542 2.871 1.00 96.44 85 TYR A C 1
ATOM 655 O O . TYR A 1 85 ? -2.925 4.301 4.056 1.00 96.44 85 TYR A O 1
ATOM 663 N N . GLN A 1 86 ? -3.248 5.593 2.257 1.00 97.44 86 GLN A N 1
ATOM 664 C CA . GLN A 1 86 ? -4.146 6.519 2.943 1.00 97.44 86 GLN A CA 1
ATOM 665 C C . GLN A 1 86 ? -5.444 5.835 3.398 1.00 97.44 86 GLN A C 1
ATOM 667 O O . GLN A 1 86 ? -5.854 6.010 4.544 1.00 97.44 86 GLN A O 1
ATOM 672 N N . GLN A 1 87 ? -6.037 4.991 2.552 1.00 97.75 87 GLN A N 1
ATOM 673 C CA . GLN A 1 87 ? -7.209 4.187 2.922 1.00 97.75 87 GLN A CA 1
ATOM 674 C C . GLN A 1 87 ? -6.914 3.227 4.081 1.00 97.75 87 GLN A C 1
ATOM 676 O O . GLN A 1 87 ? -7.755 3.038 4.958 1.00 97.75 87 GLN A O 1
ATOM 681 N N . LEU A 1 88 ? -5.714 2.637 4.118 1.00 97.69 88 LEU A N 1
ATOM 682 C CA . LEU A 1 88 ? -5.298 1.772 5.221 1.00 97.69 88 LEU A CA 1
ATOM 683 C C . LEU A 1 88 ? -5.224 2.541 6.549 1.00 97.69 88 LEU A C 1
ATOM 685 O O . LEU A 1 88 ? -5.646 2.018 7.581 1.00 97.69 88 LEU A O 1
ATOM 689 N N . ILE A 1 89 ? -4.715 3.777 6.529 1.00 97.75 89 ILE A N 1
ATOM 690 C CA . ILE A 1 89 ? -4.679 4.647 7.714 1.00 97.75 89 ILE A CA 1
ATOM 691 C C . ILE A 1 89 ? -6.098 4.950 8.200 1.00 97.75 89 ILE A C 1
ATOM 693 O O . ILE A 1 89 ? -6.379 4.800 9.386 1.00 97.75 89 ILE A O 1
ATOM 697 N N . GLU A 1 90 ? -6.995 5.345 7.296 1.00 97.56 90 GLU A N 1
ATOM 698 C CA . GLU A 1 90 ? -8.393 5.643 7.634 1.00 97.56 90 GLU A CA 1
ATOM 699 C C . GLU A 1 90 ? -9.077 4.431 8.280 1.00 97.56 90 GLU A C 1
ATOM 701 O O . GLU A 1 90 ? -9.616 4.544 9.381 1.00 97.56 90 GLU A O 1
ATOM 706 N N . HIS A 1 91 ? -8.946 3.251 7.672 1.00 97.62 91 HIS A N 1
ATOM 707 C CA . HIS A 1 91 ? -9.501 2.010 8.216 1.00 97.62 91 HIS A CA 1
ATOM 708 C C . HIS A 1 91 ? -8.897 1.633 9.579 1.00 97.62 91 HIS A C 1
ATOM 710 O O . HIS A 1 91 ? -9.591 1.116 10.459 1.00 97.62 91 HIS A O 1
ATOM 716 N N . THR A 1 92 ? -7.601 1.881 9.780 1.00 97.69 92 THR A N 1
ATOM 717 C CA . THR A 1 92 ? -6.936 1.629 11.069 1.00 97.69 92 THR A CA 1
ATOM 718 C C . THR A 1 92 ? -7.521 2.529 12.154 1.00 97.69 92 THR A C 1
ATOM 720 O O . THR A 1 92 ? -7.916 2.027 13.204 1.00 97.69 92 THR A O 1
ATOM 723 N N . ASN A 1 93 ? -7.688 3.822 11.870 1.00 97.50 93 ASN A N 1
ATOM 724 C CA . ASN A 1 93 ? -8.295 4.773 12.803 1.00 97.50 93 ASN A CA 1
ATOM 725 C C . ASN A 1 93 ? -9.746 4.393 13.148 1.00 97.50 93 ASN A C 1
ATOM 727 O O . ASN A 1 93 ? -10.154 4.471 14.306 1.00 97.50 93 ASN A O 1
ATOM 731 N N . GLU A 1 94 ? -10.539 3.967 12.162 1.00 98.06 94 GLU A N 1
ATOM 732 C CA . GLU A 1 94 ? -11.904 3.477 12.400 1.00 98.06 94 GLU A CA 1
ATOM 733 C C . GLU A 1 94 ? -11.905 2.231 13.293 1.00 98.06 94 GLU A C 1
ATOM 735 O O . GLU A 1 94 ? -12.696 2.129 14.234 1.00 98.06 94 GLU A O 1
ATOM 740 N N . THR A 1 95 ? -10.984 1.301 13.040 1.00 97.88 95 THR A N 1
ATOM 741 C CA . THR A 1 95 ? -10.833 0.082 13.840 1.00 97.88 95 THR A CA 1
ATOM 742 C C . THR A 1 95 ? -10.478 0.411 15.291 1.00 97.88 95 THR A C 1
ATOM 744 O O . THR A 1 95 ? -11.080 -0.156 16.203 1.00 97.88 95 THR A O 1
ATOM 747 N N . GLU A 1 96 ? -9.569 1.358 15.527 1.00 97.81 96 GLU A N 1
ATOM 748 C CA . GLU A 1 96 ? -9.232 1.831 16.876 1.00 97.81 96 GLU A CA 1
ATOM 749 C C . GLU A 1 96 ? -10.461 2.401 17.598 1.00 97.81 96 GLU A C 1
ATOM 751 O O . GLU A 1 96 ? -10.761 1.995 18.721 1.00 97.81 96 GLU A O 1
ATOM 756 N N . GLN A 1 97 ? -11.263 3.233 16.927 1.00 97.81 97 GLN A N 1
ATOM 757 C CA . GLN A 1 97 ? -12.504 3.758 17.513 1.00 97.81 97 GLN A CA 1
ATOM 758 C C . GLN A 1 97 ? -13.511 2.655 17.861 1.00 97.81 97 GLN A C 1
ATOM 760 O O . GLN A 1 97 ? -14.258 2.769 18.839 1.00 97.81 97 GLN A O 1
ATOM 765 N N . HIS A 1 98 ? -13.587 1.596 17.054 1.00 97.81 98 HIS A N 1
ATOM 766 C CA . HIS A 1 98 ? -14.430 0.443 17.358 1.00 97.81 98 HIS A CA 1
ATOM 767 C C . HIS A 1 98 ? -13.929 -0.325 18.583 1.00 97.81 98 HIS A C 1
ATOM 769 O O . HIS A 1 98 ? -14.750 -0.746 19.403 1.00 97.81 98 HIS A O 1
ATOM 775 N N . LEU A 1 99 ? -12.612 -0.471 18.738 1.00 98.12 99 LEU A N 1
ATOM 776 C CA . LEU A 1 99 ? -12.008 -1.113 19.904 1.00 98.12 99 LEU A CA 1
ATOM 777 C C . LEU A 1 99 ? -12.246 -0.307 21.185 1.00 98.12 99 LEU A C 1
ATOM 779 O O . LEU A 1 99 ? -12.632 -0.898 22.193 1.00 98.12 99 LEU A O 1
ATOM 783 N N . ASP A 1 100 ? -12.132 1.019 21.136 1.00 98.06 100 ASP A N 1
ATOM 784 C CA . ASP A 1 100 ? -12.436 1.890 22.279 1.00 98.06 100 ASP A CA 1
ATOM 785 C C . ASP A 1 100 ? -13.901 1.760 22.719 1.00 98.06 100 ASP A C 1
ATOM 787 O O . ASP A 1 100 ? -14.203 1.579 23.903 1.00 98.06 100 ASP A O 1
ATOM 791 N N . LYS A 1 101 ? -14.834 1.771 21.758 1.00 97.94 101 LYS A N 1
ATOM 792 C CA . LYS A 1 101 ? -16.265 1.554 22.037 1.00 97.94 101 LYS A CA 1
ATOM 793 C C . LYS A 1 101 ? -16.519 0.175 22.643 1.00 97.94 101 LYS A C 1
ATOM 795 O O . LYS A 1 101 ? -17.303 0.054 23.583 1.00 97.94 101 LYS A O 1
ATOM 800 N N . ALA A 1 102 ? -15.867 -0.864 22.124 1.00 98.19 102 ALA A N 1
ATOM 801 C CA . ALA A 1 102 ? -15.987 -2.212 22.666 1.00 98.19 102 ALA A CA 1
ATOM 802 C C . ALA A 1 102 ? -15.439 -2.300 24.100 1.00 98.19 102 ALA A C 1
ATOM 804 O O . ALA A 1 102 ? -16.049 -2.956 24.943 1.00 98.19 102 ALA A O 1
ATOM 805 N N . ALA A 1 103 ? -14.334 -1.613 24.400 1.00 98.12 103 ALA A N 1
ATOM 806 C CA . ALA A 1 103 ? -13.756 -1.568 25.739 1.00 98.12 103 ALA A CA 1
ATOM 807 C C . ALA A 1 103 ? -14.702 -0.914 26.760 1.00 98.12 103 ALA A C 1
ATOM 809 O O . ALA A 1 103 ? -14.891 -1.458 27.852 1.00 98.12 103 ALA A O 1
ATOM 810 N N . GLU A 1 104 ? -15.354 0.198 26.405 1.00 97.88 104 GLU A N 1
ATOM 811 C CA . GLU A 1 104 ? -16.350 0.828 27.284 1.00 97.88 104 GLU A CA 1
ATOM 812 C C . GLU A 1 104 ? -17.580 -0.069 27.498 1.00 97.88 104 GLU A C 1
ATOM 814 O O . GLU A 1 104 ? -18.013 -0.248 28.637 1.00 97.88 104 GLU A O 1
ATOM 819 N N . LEU A 1 105 ? -18.082 -0.741 26.456 1.00 98.00 105 LEU A N 1
ATOM 820 C CA . LEU A 1 105 ? -19.179 -1.709 26.611 1.00 98.00 105 LEU A CA 1
ATOM 821 C C . LEU A 1 105 ? -18.794 -2.882 27.524 1.00 98.00 105 LEU A C 1
ATOM 823 O O . LEU A 1 105 ? -19.578 -3.305 28.375 1.00 98.00 105 LEU A O 1
ATOM 827 N N . LEU A 1 106 ? -17.576 -3.410 27.391 1.00 97.81 106 LEU A N 1
ATOM 828 C CA . LEU A 1 106 ? -17.085 -4.478 28.265 1.00 97.81 106 LEU A CA 1
ATOM 829 C C . LEU A 1 106 ? -17.005 -4.024 29.725 1.00 97.81 106 LEU A C 1
ATOM 831 O O . LEU A 1 106 ? -17.346 -4.786 30.632 1.00 97.81 106 LEU A O 1
ATOM 835 N N . LYS A 1 107 ? -16.601 -2.778 29.966 1.00 97.69 107 LYS A N 1
ATOM 836 C CA . LYS A 1 107 ? -16.578 -2.180 31.302 1.00 97.69 107 LYS A CA 1
ATOM 837 C C . LYS A 1 107 ? -17.982 -2.059 31.897 1.00 97.69 107 LYS A C 1
ATOM 839 O O . LYS A 1 107 ? -18.161 -2.431 33.058 1.00 97.69 107 LYS A O 1
ATOM 844 N N . GLU A 1 108 ? -18.978 -1.636 31.120 1.00 97.62 108 GLU A N 1
ATOM 845 C CA . GLU A 1 108 ? -20.385 -1.625 31.555 1.00 97.62 108 GLU A CA 1
ATOM 846 C C . GLU A 1 108 ? -20.891 -3.034 31.901 1.00 97.62 108 GLU A C 1
ATOM 848 O O . GLU A 1 108 ? -21.518 -3.236 32.945 1.00 97.62 108 GLU A O 1
ATOM 853 N N . ILE A 1 109 ? -20.561 -4.036 31.079 1.00 96.88 109 ILE A N 1
ATOM 854 C CA . ILE A 1 109 ? -20.921 -5.440 31.334 1.00 96.88 109 ILE A CA 1
ATOM 855 C C . ILE A 1 109 ? -20.302 -5.931 32.647 1.00 96.88 109 ILE A C 1
ATOM 857 O O . ILE A 1 109 ? -20.987 -6.563 33.456 1.00 96.88 109 ILE A O 1
ATOM 861 N N . VAL A 1 110 ? -19.025 -5.627 32.896 1.00 96.88 110 VAL A N 1
ATOM 862 C CA . VAL A 1 110 ? -18.344 -6.008 34.143 1.00 96.88 110 VAL A CA 1
ATOM 863 C C . VAL A 1 110 ? -19.013 -5.359 35.353 1.00 96.88 110 VAL A C 1
ATOM 865 O O . VAL A 1 110 ? -19.274 -6.054 36.338 1.00 96.88 110 VAL A O 1
ATOM 868 N N . GLN A 1 111 ? -19.330 -4.064 35.281 1.00 96.25 111 GLN A N 1
ATOM 869 C CA . GLN A 1 111 ? -20.015 -3.341 36.358 1.00 96.25 111 GLN A CA 1
ATOM 870 C C . GLN A 1 111 ? -21.409 -3.918 36.630 1.00 96.25 111 GLN A C 1
ATOM 872 O O . GLN A 1 111 ? -21.750 -4.203 37.779 1.00 96.25 111 GLN A O 1
ATOM 877 N N . SER A 1 112 ? -22.189 -4.176 35.578 1.00 95.38 112 SER A N 1
ATOM 878 C CA . SER A 1 112 ? -23.508 -4.809 35.681 1.00 95.38 112 SER A CA 1
ATOM 879 C C . SER A 1 112 ? -23.421 -6.206 36.309 1.00 95.38 112 SER A C 1
ATOM 881 O O . SER A 1 112 ? -24.158 -6.531 37.242 1.00 95.38 112 SER A O 1
ATOM 883 N N . GLY A 1 113 ? -22.450 -7.020 35.886 1.00 94.69 113 GLY A N 1
ATOM 884 C CA . GLY A 1 113 ? -22.216 -8.350 36.449 1.00 94.69 113 GLY A CA 1
ATOM 885 C C . GLY A 1 113 ? -21.730 -8.335 37.904 1.00 94.69 113 GLY A C 1
ATOM 886 O O . GLY A 1 113 ? -21.987 -9.283 38.651 1.00 94.69 113 GLY A O 1
ATOM 887 N N . GLN A 1 114 ? -21.025 -7.286 38.336 1.00 93.56 114 GLN A N 1
ATOM 888 C CA . GLN A 1 114 ? -20.679 -7.077 39.747 1.00 93.56 114 GLN A CA 1
ATOM 889 C C 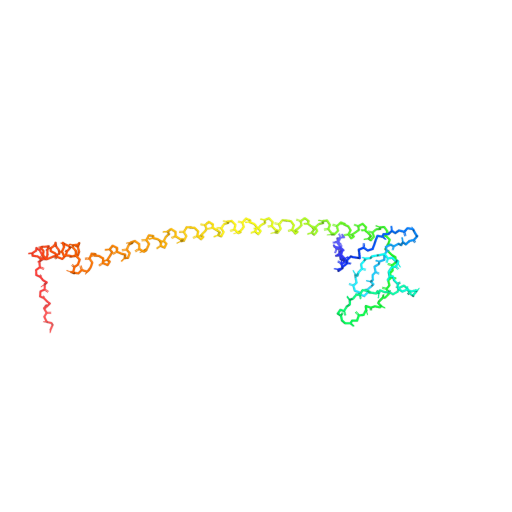. GLN A 1 114 ? -21.920 -6.709 40.566 1.00 93.56 114 GLN A C 1
ATOM 891 O O . GLN A 1 114 ? -22.176 -7.354 41.582 1.00 93.56 114 GLN A O 1
ATOM 896 N N . ALA A 1 115 ? -22.729 -5.761 40.087 1.00 91.12 115 ALA A N 1
ATOM 897 C CA . ALA A 1 115 ? -23.968 -5.354 40.748 1.00 91.12 115 ALA A CA 1
ATOM 898 C C . ALA A 1 115 ? -24.957 -6.523 40.884 1.00 91.12 115 ALA A C 1
ATOM 900 O O . ALA A 1 115 ? -25.508 -6.759 41.959 1.00 91.12 115 ALA A O 1
ATOM 901 N N . TYR A 1 116 ? -25.135 -7.317 39.823 1.00 92.31 116 TYR A N 1
ATOM 902 C CA . TYR A 1 116 ? -25.984 -8.508 39.862 1.00 92.31 116 TYR A CA 1
ATOM 903 C C . TYR A 1 116 ? -25.500 -9.528 40.902 1.00 92.31 116 TYR A C 1
ATOM 905 O O . TYR A 1 116 ? -26.304 -10.052 41.676 1.00 92.31 116 TYR A O 1
ATOM 913 N N . ARG A 1 117 ? -24.186 -9.791 40.963 1.00 92.25 117 ARG A N 1
ATOM 914 C CA . ARG A 1 117 ? -23.602 -10.683 41.978 1.00 92.25 117 ARG A CA 1
ATOM 915 C C . ARG A 1 117 ? -23.839 -10.170 43.392 1.00 92.25 117 ARG A C 1
ATOM 917 O O . ARG A 1 117 ? -24.242 -10.949 44.246 1.00 92.25 117 ARG A O 1
ATOM 924 N N . GLU A 1 118 ? -23.651 -8.877 43.636 1.00 92.44 118 GLU A N 1
ATOM 925 C CA . GLU A 1 118 ? -23.883 -8.293 44.959 1.00 92.44 118 GLU A CA 1
ATOM 926 C C . GLU A 1 118 ? -25.357 -8.400 45.383 1.00 92.44 118 GLU A C 1
ATOM 928 O O . GLU A 1 118 ? -25.647 -8.766 46.522 1.00 92.44 118 GLU A O 1
ATOM 933 N N . CYS A 1 119 ? -26.290 -8.140 44.463 1.00 90.25 119 CYS A N 1
ATOM 934 C CA . CYS A 1 119 ? -27.731 -8.234 44.711 1.00 90.25 119 CYS A CA 1
ATOM 935 C C . CYS A 1 119 ? -28.227 -9.672 44.923 1.00 90.25 119 CYS A C 1
ATOM 937 O O . CYS A 1 119 ? -29.216 -9.875 45.626 1.00 90.25 119 CYS A O 1
ATOM 939 N N . THR A 1 120 ? -27.576 -10.665 44.313 1.00 88.62 120 THR A N 1
ATOM 940 C CA . THR A 1 120 ? -27.979 -12.081 44.410 1.00 88.62 120 THR A CA 1
ATOM 941 C C . THR A 1 120 ? -27.259 -12.846 45.519 1.00 88.62 120 THR A C 1
ATOM 943 O O . THR A 1 120 ? -27.769 -13.868 45.987 1.00 88.62 120 THR A O 1
ATOM 946 N N . ASP A 1 121 ? -26.121 -12.345 45.997 1.00 92.38 121 ASP A N 1
ATOM 947 C CA . ASP A 1 121 ? -25.415 -12.902 47.145 1.00 92.38 121 ASP A CA 1
ATOM 948 C C . ASP A 1 121 ? -26.153 -12.596 48.460 1.00 92.38 121 ASP A C 1
ATOM 950 O O . ASP A 1 121 ? -26.111 -11.488 48.995 1.00 92.38 121 ASP A O 1
ATOM 954 N N . LYS A 1 122 ? -26.791 -13.622 49.034 1.00 85.19 122 LYS A N 1
ATOM 955 C CA . LYS A 1 122 ? -27.508 -13.535 50.319 1.00 8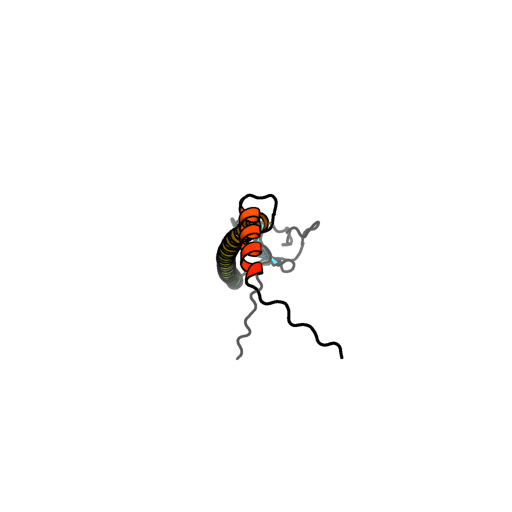5.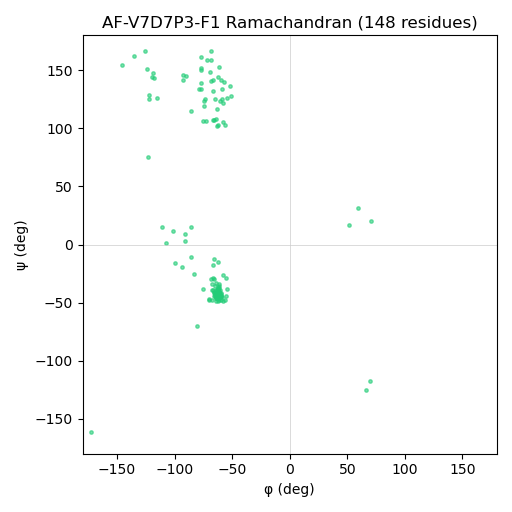19 122 LYS A CA 1
ATOM 956 C C . LYS A 1 122 ? -26.591 -13.269 51.522 1.00 85.19 122 LYS A C 1
ATOM 958 O O . LYS A 1 122 ? -27.104 -12.972 52.601 1.00 85.19 122 LYS A O 1
ATOM 963 N N . GLY A 1 123 ? -25.270 -13.386 51.374 1.00 86.88 123 GLY A N 1
ATOM 964 C CA . GLY A 1 123 ? -24.287 -13.000 52.390 1.00 86.88 123 GLY A CA 1
ATOM 965 C C . GLY A 1 123 ? -23.951 -11.504 52.378 1.00 86.88 123 GLY A C 1
ATOM 966 O O . GLY A 1 123 ? -23.596 -10.936 53.419 1.00 86.88 123 GLY A O 1
ATOM 967 N N . SER A 1 124 ? -24.114 -10.834 51.234 1.00 90.75 124 SER A N 1
ATOM 968 C CA . SER A 1 124 ? -23.786 -9.416 51.077 1.00 90.75 124 SER A CA 1
ATOM 969 C C . SER A 1 124 ? -24.791 -8.512 51.813 1.00 90.75 124 SER A C 1
ATOM 971 O O . SER A 1 124 ? -25.905 -8.913 52.165 1.00 90.75 124 SER A O 1
ATOM 973 N N . ALA A 1 125 ? -24.404 -7.269 52.118 1.00 88.81 125 ALA A N 1
ATOM 974 C CA . ALA A 1 125 ? -25.319 -6.311 52.749 1.00 88.81 125 ALA A CA 1
ATOM 975 C C . ALA A 1 125 ? -26.492 -5.951 51.819 1.00 88.81 125 ALA A C 1
ATOM 977 O O . ALA A 1 125 ? -27.640 -5.889 52.263 1.00 88.81 125 ALA A O 1
ATOM 978 N N . THR A 1 126 ? -26.205 -5.751 50.533 1.00 88.62 126 THR A N 1
ATOM 979 C CA . THR A 1 126 ? -27.191 -5.397 49.508 1.00 88.62 126 THR A CA 1
ATOM 980 C C . THR A 1 126 ? -28.116 -6.571 49.202 1.00 88.62 126 THR A C 1
ATOM 982 O O . THR A 1 126 ? -29.335 -6.414 49.257 1.00 88.62 126 THR A O 1
ATOM 985 N N . GLY A 1 127 ? -27.577 -7.771 48.999 1.00 90.62 127 GLY A N 1
ATOM 986 C CA . GLY A 1 127 ? -28.365 -8.972 48.734 1.00 90.62 127 GLY A CA 1
ATOM 987 C C . GLY A 1 127 ? -29.261 -9.375 49.904 1.00 90.62 127 GLY A C 1
ATOM 988 O O . GLY A 1 127 ? -30.400 -9.787 49.688 1.00 90.62 127 GLY A O 1
ATOM 989 N N . ARG A 1 128 ? -28.842 -9.140 51.158 1.00 91.25 128 ARG A N 1
ATOM 990 C CA . ARG A 1 128 ? -29.736 -9.279 52.325 1.00 91.25 128 ARG A CA 1
ATOM 991 C C . ARG A 1 128 ? -30.924 -8.319 52.280 1.00 91.25 128 ARG A C 1
ATOM 993 O O . ARG A 1 128 ? -32.041 -8.732 52.584 1.00 91.25 128 ARG A O 1
ATOM 1000 N N . ARG A 1 129 ? -30.708 -7.058 51.888 1.00 90.38 129 ARG A N 1
ATOM 1001 C CA . ARG A 1 129 ? -31.798 -6.078 51.725 1.00 90.38 129 ARG A CA 1
ATOM 1002 C C . ARG A 1 129 ? -32.742 -6.486 50.595 1.00 90.38 129 ARG A C 1
ATOM 1004 O O . ARG A 1 129 ? -33.952 -6.463 50.795 1.00 90.38 129 ARG A O 1
ATOM 1011 N N . VAL A 1 130 ? -32.204 -6.913 49.451 1.00 90.44 130 VAL A N 1
ATOM 1012 C CA . VAL A 1 130 ? -32.998 -7.410 48.313 1.00 90.44 130 VAL A CA 1
ATOM 1013 C C . VAL A 1 130 ? -33.831 -8.626 48.726 1.00 90.44 130 VAL A C 1
ATOM 1015 O O . VAL A 1 130 ? -35.037 -8.643 48.495 1.00 90.44 130 VAL A O 1
ATOM 1018 N N . ALA A 1 131 ? -33.232 -9.605 49.407 1.00 89.44 131 ALA A N 1
ATOM 1019 C CA . ALA A 1 131 ? -33.939 -10.784 49.904 1.00 89.44 131 ALA A CA 1
ATOM 1020 C C . ALA A 1 131 ? -35.061 -10.427 50.895 1.00 89.44 131 ALA A C 1
ATOM 1022 O O . ALA A 1 131 ? -36.138 -11.017 50.833 1.00 89.44 131 ALA A O 1
ATOM 1023 N N . ALA A 1 132 ? -34.838 -9.446 51.776 1.00 90.62 132 ALA A N 1
ATOM 1024 C CA . ALA A 1 132 ? -35.859 -8.968 52.705 1.00 90.62 132 ALA A CA 1
ATOM 1025 C C . ALA A 1 132 ? -37.042 -8.308 51.978 1.00 90.62 132 ALA A C 1
ATOM 1027 O O . ALA A 1 132 ? -38.194 -8.593 52.302 1.00 90.62 132 ALA A O 1
ATOM 1028 N N . VAL A 1 133 ? -36.774 -7.475 50.965 1.00 90.00 133 VAL A N 1
ATOM 1029 C CA . VAL A 1 133 ? -37.823 -6.857 50.136 1.00 90.00 133 VAL A CA 1
ATOM 1030 C C . VAL A 1 133 ? -38.603 -7.918 49.361 1.00 90.00 133 VAL A C 1
ATOM 1032 O O . VAL A 1 133 ? -39.830 -7.896 49.382 1.00 90.00 133 VAL A O 1
ATOM 1035 N N . LEU A 1 134 ? -37.920 -8.878 48.729 1.00 88.06 134 LEU A N 1
ATOM 1036 C CA . LEU A 1 134 ? -38.574 -9.985 48.021 1.00 88.06 134 LEU A CA 1
ATOM 1037 C C . LEU A 1 134 ? -39.463 -10.812 48.961 1.00 88.06 134 LEU A C 1
ATOM 1039 O O . LEU A 1 134 ? -40.593 -11.133 48.606 1.00 88.06 134 LEU A O 1
ATOM 1043 N N . GLY A 1 135 ? -38.984 -11.104 50.174 1.00 88.88 135 GLY A N 1
ATOM 1044 C CA . GLY A 1 135 ? -39.761 -11.805 51.197 1.00 88.88 135 GLY A CA 1
ATOM 1045 C C . GLY A 1 135 ? -40.980 -11.017 51.684 1.00 88.88 135 GLY A C 1
ATOM 1046 O O . GLY A 1 135 ? -42.019 -11.615 51.940 1.00 88.88 135 GLY A O 1
ATOM 1047 N N . TYR A 1 136 ? -40.882 -9.689 51.780 1.00 90.12 136 TYR A N 1
ATOM 1048 C CA . TYR A 1 136 ? -42.020 -8.823 52.101 1.00 90.12 136 TYR A CA 1
ATOM 1049 C C . TYR A 1 136 ? -43.055 -8.807 50.970 1.00 90.12 136 TYR A C 1
ATOM 1051 O O . TYR A 1 136 ? -44.234 -9.021 51.221 1.00 90.12 136 TYR A O 1
ATOM 1059 N N . VAL A 1 137 ? -42.627 -8.620 49.718 1.00 89.19 137 VAL A N 1
ATOM 1060 C CA . VAL A 1 137 ? -43.526 -8.594 48.549 1.00 89.19 137 VAL A CA 1
ATOM 1061 C C . VAL A 1 137 ? -44.251 -9.928 48.363 1.00 89.19 137 VAL A C 1
ATOM 1063 O O . VAL A 1 137 ? -45.437 -9.933 48.043 1.00 89.19 137 VAL A O 1
ATOM 1066 N N . ALA A 1 138 ? -43.574 -11.053 48.612 1.00 86.12 138 ALA A N 1
ATOM 1067 C CA . ALA A 1 138 ? -44.173 -12.383 48.527 1.00 86.12 138 ALA A CA 1
ATOM 1068 C C . ALA A 1 138 ? -45.389 -12.567 49.458 1.00 86.12 138 ALA A C 1
ATOM 1070 O O . ALA A 1 138 ? -46.282 -13.334 49.123 1.00 86.12 138 ALA A O 1
ATOM 1071 N N . GLN A 1 139 ? -45.478 -11.828 50.574 1.00 89.62 139 GLN A N 1
ATOM 1072 C CA . GLN A 1 139 ? -46.634 -11.870 51.491 1.00 89.62 139 GLN A CA 1
ATOM 1073 C C . GLN A 1 139 ? -47.920 -11.310 50.869 1.00 89.62 139 GLN A C 1
ATOM 1075 O O . GLN A 1 139 ? -49.007 -11.557 51.383 1.00 89.62 139 GLN A O 1
ATOM 1080 N N . PHE A 1 140 ? -47.798 -10.540 49.786 1.00 87.44 140 PHE A N 1
ATOM 1081 C CA . PHE A 1 140 ? -48.916 -9.923 49.074 1.00 87.44 140 PHE A CA 1
ATOM 1082 C C . PHE A 1 140 ? -49.191 -10.592 47.723 1.00 87.44 140 PHE A C 1
ATOM 1084 O O . PHE A 1 140 ? -50.074 -10.135 46.995 1.00 87.44 140 PHE A O 1
ATOM 1091 N N . GLN A 1 141 ? -48.439 -11.638 47.356 1.00 79.19 141 GLN A N 1
ATOM 1092 C CA . GLN A 1 141 ? -48.741 -12.404 46.152 1.00 79.19 141 GLN A CA 1
ATOM 1093 C C . GLN A 1 141 ? -49.930 -13.337 46.420 1.00 79.19 141 GLN A C 1
ATOM 1095 O O . GLN A 1 141 ? -49.962 -13.984 47.466 1.00 79.19 141 GLN A O 1
ATOM 1100 N N . PRO A 1 142 ? -50.918 -13.396 45.509 1.00 77.44 142 PRO A N 1
ATOM 1101 C CA . PRO A 1 142 ? -52.028 -14.329 45.637 1.00 77.44 142 PRO A CA 1
ATOM 1102 C C . PRO A 1 142 ? -51.502 -15.765 45.604 1.00 77.44 142 PRO A C 1
ATOM 1104 O O . PRO A 1 142 ? -50.550 -16.056 44.876 1.00 77.44 142 PRO A O 1
ATOM 1107 N N . ASP A 1 143 ? -52.132 -16.652 46.379 1.00 71.38 143 ASP A N 1
ATOM 1108 C CA . ASP A 1 143 ? -51.801 -18.074 46.354 1.00 71.38 143 ASP A CA 1
ATOM 1109 C C . ASP A 1 143 ? -51.841 -18.591 44.906 1.00 71.38 143 ASP A C 1
ATOM 1111 O O . ASP A 1 143 ? -52.760 -18.235 44.154 1.00 71.38 143 ASP A O 1
ATOM 1115 N N . PRO A 1 144 ? -50.855 -19.405 44.482 1.00 68.88 144 PRO A N 1
ATOM 1116 C CA . PRO A 1 144 ? -50.872 -19.994 43.153 1.00 68.88 144 PRO A CA 1
ATOM 1117 C C . PRO A 1 144 ? -52.197 -20.734 42.965 1.00 68.88 144 PRO A C 1
ATOM 1119 O O . PRO A 1 144 ? -52.567 -21.563 43.799 1.00 68.88 144 PRO A O 1
ATOM 1122 N N . HIS A 1 145 ? -52.923 -20.400 41.890 1.00 61.22 145 HIS A N 1
ATOM 1123 C CA . HIS A 1 145 ? -54.200 -21.040 41.592 1.00 61.22 145 HIS A CA 1
ATOM 1124 C C . HIS A 1 145 ? -54.023 -22.563 41.637 1.00 61.22 145 HIS A C 1
ATOM 1126 O O . HIS A 1 145 ? -53.101 -23.073 40.990 1.00 61.22 145 HIS A O 1
ATOM 1132 N N . PRO A 1 146 ? -54.860 -23.290 42.403 1.00 62.94 146 PRO A N 1
ATOM 1133 C CA . PRO A 1 146 ? -54.796 -24.737 42.422 1.00 62.94 146 PRO A CA 1
ATOM 1134 C C . PRO A 1 146 ? -54.997 -25.232 40.993 1.00 62.94 146 PRO A C 1
ATOM 1136 O O . PRO A 1 146 ? -55.991 -24.909 40.345 1.00 62.94 146 PRO A O 1
ATOM 1139 N N . VAL A 1 147 ? -54.009 -25.971 40.494 1.00 68.94 147 VAL A N 1
ATOM 1140 C CA . VAL A 1 147 ? -54.134 -26.712 39.243 1.00 68.94 147 VAL A CA 1
ATOM 1141 C C . VAL A 1 147 ? -55.179 -27.787 39.518 1.00 68.94 147 VAL A C 1
ATOM 1143 O O . VAL A 1 147 ? -54.922 -28.698 40.306 1.00 68.94 147 VAL A O 1
ATOM 1146 N N . GLU A 1 148 ? -56.379 -27.629 38.956 1.00 58.16 148 GLU A N 1
ATOM 1147 C CA . GLU A 1 148 ? -57.387 -28.685 38.986 1.00 58.16 148 GLU A CA 1
ATOM 1148 C C . GLU A 1 148 ? -56.797 -29.926 38.296 1.00 58.16 148 GLU A C 1
ATOM 1150 O O . GLU A 1 148 ? -56.275 -29.810 37.184 1.00 58.16 148 GLU A O 1
ATOM 1155 N N . PRO A 1 149 ? -56.790 -31.091 38.962 1.00 69.38 149 PRO A N 1
ATOM 1156 C CA . PRO A 1 149 ? -56.374 -32.329 38.326 1.00 69.38 149 PRO A CA 1
ATOM 1157 C C . PRO A 1 149 ? -57.467 -32.789 37.351 1.00 69.38 149 PRO A C 1
ATOM 1159 O O . PRO A 1 149 ? -58.618 -32.945 37.764 1.00 69.38 149 PRO A O 1
ATOM 1162 N N . ASP A 1 150 ? -57.082 -32.998 36.088 1.00 64.00 150 ASP A N 1
ATOM 1163 C CA . ASP A 1 150 ? -57.861 -33.738 35.079 1.00 64.00 150 ASP A CA 1
ATOM 1164 C C . ASP A 1 150 ? -58.096 -35.204 35.495 1.00 64.00 150 ASP A C 1
ATOM 1166 O O . ASP A 1 150 ? -57.158 -35.832 36.053 1.00 64.00 150 ASP A O 1
#

Sequence (150 aa):
MRTVEKMVRMPVCIGQEPLVGNYYTVECKLCGWVGSSEVLTDDCQCTQDEGDRLCLGDTDEIGTDRLLEIVQAMDRRHGESQKAYQQLIEHTNETEQHLDKAAELLKEIVQSGQAYRECTDKGSATGRRVAAVLGYVAQFQPDPHPVEPD

Mean predicted aligned error: 11.49 Å

Secondary structure (DSSP, 8-state):
--------PPPSEE------TT--EEEETTT-EEEEGGGS-TT-B---EETTEE---BEEE--HHHHHHHHHHHHHHHHHHHHHHHHHHHHHHHHHHHHHHHHHHHHHHHHHHHHHHHHH-TTSHHHHHHHHHHHHHHTTSPPPPP----

Organism: NCBI:txid1388762

Radius of gyration: 37.96 Å; Cα contacts (8 Å, |Δi|>4): 126; chains: 1; bounding box: 89×43×86 Å

Foldseek 3Di:
DDPPPPPLDEAPEEDPDDADDPWAWKAFPQRRYIYTLVPADPQQFAQDDDDPDGPRGHIDGDDPVSVVSNVVVVVVVVVVVVVVVVVVVVVVVVVVVVVVVVVVVVVVVVVVVVVVCQCCPCPHPNVVVNVVVVVVVVVVDPDDPPDDDD

pLDDT: mean 88.21, std 12.02, range [34.53, 98.19]